Protein AF-A0AAR5P7S0-F1 (afdb_monomer_lite)

Structure (mmCIF, N/CA/C/O backbone):
data_AF-A0AAR5P7S0-F1
#
_entry.id   AF-A0AAR5P7S0-F1
#
loop_
_atom_site.group_PDB
_atom_site.id
_atom_site.type_symbol
_atom_site.label_atom_id
_atom_site.label_alt_id
_atom_site.label_comp_id
_atom_site.label_asym_id
_atom_site.label_entity_id
_atom_site.label_seq_id
_atom_site.pdbx_PDB_ins_code
_atom_site.Cartn_x
_atom_site.Cartn_y
_atom_site.Cartn_z
_atom_site.occupancy
_atom_site.B_iso_or_equiv
_atom_site.auth_seq_id
_atom_site.auth_comp_id
_atom_site.auth_asym_id
_atom_site.auth_atom_id
_atom_site.pdbx_PDB_model_num
ATOM 1 N N . MET A 1 1 ? -1.643 -23.259 -17.311 1.00 29.81 1 MET A N 1
ATOM 2 C CA . MET A 1 1 ? -1.640 -21.980 -18.055 1.00 29.81 1 MET A CA 1
ATOM 3 C C . MET A 1 1 ? -1.747 -20.853 -17.035 1.00 29.81 1 MET A C 1
ATOM 5 O O . MET A 1 1 ? -2.846 -20.412 -16.736 1.00 29.81 1 MET A O 1
ATOM 9 N N . ALA A 1 2 ? -0.632 -20.463 -16.411 1.00 35.69 2 ALA A N 1
ATOM 10 C CA . ALA A 1 2 ? -0.615 -19.350 -15.463 1.00 35.69 2 ALA A CA 1
ATOM 11 C C . ALA A 1 2 ? -0.466 -18.059 -16.273 1.00 35.69 2 ALA A C 1
ATOM 13 O O . ALA A 1 2 ? 0.634 -17.691 -16.684 1.00 35.69 2 ALA A O 1
ATOM 14 N N . GLY A 1 3 ? -1.601 -17.453 -16.616 1.00 33.66 3 GLY A N 1
ATOM 15 C CA . GLY A 1 3 ? -1.634 -16.190 -17.336 1.00 33.66 3 GLY A CA 1
ATOM 16 C C . GLY A 1 3 ? -1.044 -15.094 -16.461 1.00 33.66 3 GLY A C 1
ATOM 17 O O . GLY A 1 3 ? -1.684 -14.652 -15.512 1.00 33.66 3 GLY A O 1
ATOM 18 N N . GLY A 1 4 ? 0.170 -14.655 -16.790 1.00 41.88 4 GLY A N 1
ATOM 19 C CA . GLY A 1 4 ? 0.622 -13.323 -16.422 1.00 41.88 4 GLY A CA 1
ATOM 20 C C . GLY A 1 4 ? -0.326 -12.332 -17.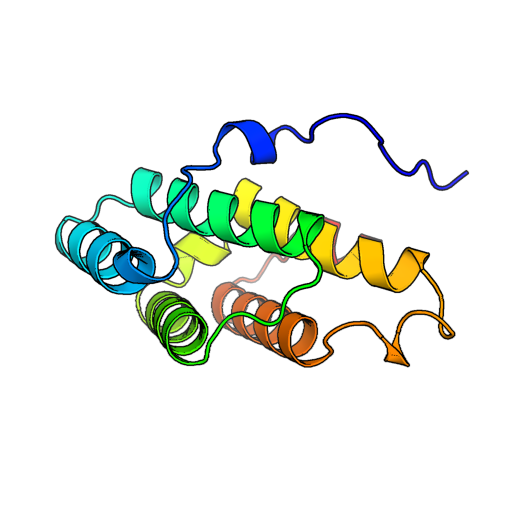079 1.00 41.88 4 GLY A C 1
ATOM 21 O O . GLY A 1 4 ? -0.245 -12.101 -18.283 1.00 41.88 4 GLY A O 1
ATOM 22 N N . SER A 1 5 ? -1.273 -11.808 -16.309 1.00 41.56 5 SER A N 1
ATOM 23 C CA . SER A 1 5 ? -2.161 -10.740 -16.741 1.00 41.56 5 SER A CA 1
ATOM 24 C C . SER A 1 5 ? -1.319 -9.486 -16.971 1.00 41.56 5 SER A C 1
ATOM 26 O O . SER A 1 5 ? -0.948 -8.764 -16.051 1.00 41.56 5 SER A O 1
ATOM 28 N N . SER A 1 6 ? -1.007 -9.244 -18.239 1.00 51.75 6 SER A N 1
ATOM 29 C CA . SER A 1 6 ? -0.452 -8.005 -18.788 1.00 51.75 6 SER A CA 1
ATOM 30 C C . SER A 1 6 ? -1.522 -6.914 -18.971 1.00 51.75 6 SER A C 1
ATOM 32 O O . SER A 1 6 ? -1.314 -5.960 -19.715 1.00 51.75 6 SER A O 1
ATOM 34 N N . GLY A 1 7 ? -2.666 -7.045 -18.291 1.00 61.44 7 GLY A N 1
ATOM 35 C CA . GLY A 1 7 ? -3.689 -6.010 -18.173 1.00 61.44 7 GLY A CA 1
ATOM 36 C C . GLY A 1 7 ? -3.525 -5.235 -16.868 1.00 61.44 7 GLY A C 1
ATOM 37 O O . GLY A 1 7 ? -3.160 -5.818 -15.848 1.00 61.44 7 GLY A O 1
ATOM 38 N N . THR A 1 8 ? -3.793 -3.930 -16.907 1.00 73.00 8 THR A N 1
ATOM 39 C CA . THR A 1 8 ? -3.900 -3.077 -15.716 1.00 73.00 8 THR A CA 1
ATOM 40 C C . THR A 1 8 ? -4.905 -3.697 -14.752 1.00 73.00 8 THR A C 1
ATOM 42 O O . THR A 1 8 ? -6.078 -3.857 -15.091 1.00 73.00 8 THR A O 1
ATOM 45 N N . GLU A 1 9 ? -4.441 -4.101 -13.571 1.00 84.44 9 GLU A N 1
ATOM 46 C CA . GLU A 1 9 ? -5.323 -4.686 -12.564 1.00 84.44 9 GLU A CA 1
ATOM 47 C C . GLU A 1 9 ? -6.234 -3.590 -11.970 1.00 84.44 9 GLU A C 1
ATOM 49 O O . GLU A 1 9 ? -5.786 -2.451 -11.831 1.00 84.44 9 GLU A O 1
ATOM 54 N N . PRO A 1 10 ? -7.490 -3.888 -11.583 1.00 89.75 10 PRO A N 1
ATOM 55 C CA . PRO A 1 10 ? -8.444 -2.868 -11.122 1.00 89.75 10 PRO A CA 1
ATOM 56 C C . PRO A 1 10 ? -7.953 -2.019 -9.943 1.00 89.75 10 PRO A C 1
ATOM 58 O O . PRO A 1 10 ? -8.305 -0.851 -9.821 1.00 89.75 10 PRO A O 1
ATOM 61 N N . TRP A 1 11 ? -7.102 -2.582 -9.084 1.00 93.38 11 TRP A N 1
ATOM 62 C CA . TRP A 1 11 ? -6.518 -1.850 -7.964 1.00 93.38 11 TRP A CA 1
ATOM 63 C C . TRP A 1 11 ? -5.552 -0.746 -8.426 1.00 93.38 11 TRP A C 1
ATOM 65 O O . TRP A 1 11 ? -5.396 0.252 -7.730 1.00 93.38 11 TRP A O 1
ATOM 75 N N . GLU A 1 12 ? -4.932 -0.861 -9.607 1.00 93.19 12 GLU A N 1
ATOM 76 C CA . GLU A 1 12 ? -3.943 0.109 -10.099 1.00 93.19 12 GLU A CA 1
ATOM 77 C C . GLU A 1 12 ? -4.547 1.473 -10.452 1.00 93.19 12 GLU A C 1
ATOM 79 O O . GLU A 1 12 ? -3.823 2.473 -10.432 1.00 93.19 12 GLU A O 1
ATOM 84 N N . SER A 1 13 ? -5.848 1.543 -10.764 1.00 93.19 13 SER A N 1
ATOM 85 C CA . SER A 1 13 ? -6.532 2.811 -11.060 1.00 93.19 13 SER A CA 1
ATOM 86 C C . SER A 1 13 ? -6.822 3.645 -9.813 1.00 93.19 13 SER A C 1
ATOM 88 O O . SER A 1 13 ? -7.125 4.827 -9.931 1.00 93.19 13 SER A O 1
ATOM 90 N N . LEU A 1 14 ? -6.721 3.047 -8.623 1.00 95.44 14 LEU A N 1
ATOM 91 C CA . LEU A 1 14 ? -6.900 3.735 -7.341 1.00 95.44 14 LEU A CA 1
ATOM 92 C C . LEU A 1 14 ? -5.592 4.350 -6.818 1.00 95.44 14 LEU A C 1
ATOM 94 O O . LEU A 1 14 ? -5.585 4.999 -5.775 1.00 95.44 14 LEU A O 1
ATOM 98 N N . ALA A 1 15 ? -4.480 4.131 -7.525 1.00 95.56 15 ALA A N 1
ATOM 99 C CA . ALA A 1 15 ? -3.173 4.645 -7.153 1.00 95.56 15 ALA A CA 1
ATOM 100 C C . ALA A 1 15 ? -3.160 6.177 -7.116 1.00 95.56 15 ALA A C 1
ATOM 102 O O . ALA A 1 15 ? -3.404 6.837 -8.125 1.00 95.56 15 ALA A O 1
ATOM 103 N N . ILE A 1 16 ? -2.770 6.732 -5.971 1.00 96.12 16 ILE A N 1
ATOM 104 C CA . ILE A 1 16 ? -2.373 8.132 -5.854 1.00 96.12 16 ILE A CA 1
ATOM 105 C C . ILE A 1 16 ? -0.848 8.170 -5.866 1.00 96.12 16 ILE A C 1
ATOM 107 O O . ILE A 1 16 ? -0.196 7.643 -4.962 1.00 96.12 16 ILE A O 1
ATOM 111 N N . GLU A 1 17 ? -0.274 8.777 -6.904 1.00 90.69 17 GLU A N 1
ATOM 112 C CA . GLU A 1 17 ? 1.173 8.961 -6.987 1.00 90.69 17 GLU A CA 1
ATOM 113 C C . GLU A 1 17 ? 1.650 9.979 -5.949 1.00 90.69 17 GLU A C 1
ATOM 115 O O . GLU A 1 17 ? 0.988 10.978 -5.656 1.00 90.69 17 GLU A O 1
ATOM 120 N N . CYS A 1 18 ? 2.804 9.690 -5.360 1.00 88.25 18 CYS A N 1
ATOM 121 C CA . CYS A 1 18 ? 3.409 10.494 -4.315 1.00 88.25 18 CYS A CA 1
ATOM 122 C C . CYS A 1 18 ? 4.923 10.424 -4.471 1.00 88.25 18 CYS A C 1
ATOM 124 O O . CYS A 1 18 ? 5.473 9.335 -4.664 1.00 88.25 18 CYS A O 1
ATOM 126 N N . ASP A 1 19 ? 5.589 11.572 -4.363 1.00 86.19 19 ASP A N 1
ATOM 127 C CA . ASP A 1 19 ? 7.040 11.598 -4.239 1.00 86.19 19 ASP A CA 1
ATOM 128 C C . ASP A 1 19 ? 7.443 10.924 -2.920 1.00 86.19 19 ASP A C 1
ATOM 130 O O . ASP A 1 19 ? 6.749 11.045 -1.907 1.00 86.19 19 ASP A O 1
ATOM 134 N N . VAL A 1 20 ? 8.575 10.222 -2.929 1.00 81.19 20 VAL A N 1
ATOM 135 C CA . VAL A 1 20 ? 9.190 9.606 -1.748 1.00 81.19 20 VAL A CA 1
ATOM 136 C C . VAL A 1 20 ? 9.381 10.628 -0.624 1.00 81.19 20 VAL A C 1
ATOM 138 O O . VAL A 1 20 ? 9.189 10.269 0.540 1.00 81.19 20 VAL A O 1
ATOM 141 N N . ALA A 1 21 ? 9.730 11.875 -0.961 1.00 85.88 21 ALA A N 1
ATOM 142 C CA . ALA A 1 21 ? 9.903 12.959 0.006 1.00 85.88 21 ALA A CA 1
ATOM 143 C C . ALA A 1 21 ? 8.602 13.306 0.748 1.00 85.88 21 ALA A C 1
ATOM 145 O O . ALA A 1 21 ? 8.641 13.622 1.934 1.00 85.88 21 ALA A O 1
ATOM 146 N N . ASP A 1 22 ? 7.457 13.162 0.080 1.00 90.25 22 ASP A N 1
ATOM 147 C CA . ASP A 1 22 ? 6.156 13.581 0.599 1.00 90.25 22 ASP A CA 1
ATOM 148 C C . ASP A 1 22 ? 5.401 12.454 1.318 1.00 90.25 22 ASP A C 1
ATOM 150 O O . ASP A 1 22 ? 4.420 12.722 2.015 1.00 90.25 22 ASP A O 1
ATOM 154 N N . VAL A 1 23 ? 5.821 11.186 1.173 1.00 89.50 23 VAL A N 1
ATOM 155 C CA . VAL A 1 23 ? 5.069 10.025 1.696 1.00 89.50 23 VAL A CA 1
ATOM 156 C C . VAL A 1 23 ? 4.786 10.155 3.191 1.00 89.50 23 VAL A C 1
ATOM 158 O O . VAL A 1 23 ? 3.662 9.892 3.624 1.00 89.50 23 VAL A O 1
ATOM 161 N N . PHE A 1 24 ? 5.790 10.555 3.974 1.00 92.44 24 PHE A N 1
ATOM 162 C CA . PHE A 1 24 ? 5.644 10.705 5.420 1.00 92.44 24 PHE A CA 1
ATOM 163 C C . PHE A 1 24 ? 4.564 11.732 5.762 1.00 92.44 24 PHE A C 1
ATOM 165 O O . PHE A 1 24 ? 3.621 11.412 6.490 1.00 92.44 24 PHE A O 1
ATOM 172 N N . ASP A 1 25 ? 4.653 12.926 5.179 1.00 93.56 25 ASP A N 1
ATOM 173 C CA . ASP A 1 25 ? 3.717 14.011 5.454 1.00 93.56 25 ASP A CA 1
ATOM 174 C C . ASP A 1 25 ? 2.309 13.666 4.969 1.00 93.56 25 ASP A C 1
ATOM 176 O O . ASP A 1 25 ? 1.343 13.836 5.713 1.00 93.56 25 ASP A O 1
ATOM 180 N N . LYS A 1 26 ? 2.167 13.115 3.757 1.00 94.75 26 LYS A N 1
ATOM 181 C CA . LYS A 1 26 ? 0.854 12.765 3.197 1.00 94.75 26 LYS A CA 1
ATOM 182 C C . LYS A 1 26 ? 0.168 11.666 3.994 1.00 94.75 26 LYS A C 1
ATOM 184 O O . LYS A 1 26 ? -1.012 11.819 4.311 1.00 94.75 26 LYS A O 1
ATOM 189 N N . LEU A 1 27 ? 0.862 10.581 4.333 1.00 94.88 27 LEU A N 1
ATOM 190 C CA . LEU A 1 27 ? 0.254 9.502 5.115 1.00 94.88 27 LEU A CA 1
ATOM 191 C C . LEU A 1 27 ? -0.098 9.976 6.525 1.00 94.88 27 LEU A C 1
ATOM 193 O O . LEU A 1 27 ? -1.208 9.720 6.982 1.00 94.88 27 LEU A O 1
ATOM 197 N N . THR A 1 28 ? 0.787 10.732 7.172 1.00 92.94 28 THR A N 1
ATOM 198 C CA . THR A 1 28 ? 0.561 11.248 8.528 1.00 92.94 28 THR A CA 1
ATOM 199 C C . THR A 1 28 ? -0.614 12.227 8.571 1.00 92.94 28 THR A C 1
ATOM 201 O O . THR A 1 28 ? -1.522 12.065 9.384 1.00 92.94 28 THR A O 1
ATOM 204 N N . GLN A 1 29 ? -0.664 13.198 7.652 1.00 95.06 29 GLN A N 1
ATOM 205 C CA . GLN A 1 29 ? -1.771 14.157 7.556 1.00 95.06 29 GLN A CA 1
ATOM 206 C C . GLN A 1 29 ? -3.116 13.457 7.333 1.00 95.06 29 GLN A C 1
ATOM 208 O O . GLN A 1 29 ? -4.097 13.782 7.999 1.00 95.06 29 GLN A O 1
ATOM 213 N N . ASN A 1 30 ? -3.170 12.478 6.424 1.00 95.88 30 ASN A N 1
ATOM 214 C CA . ASN A 1 30 ? -4.412 11.754 6.154 1.00 95.88 30 ASN A CA 1
ATOM 215 C C . ASN A 1 30 ? -4.785 10.788 7.286 1.00 95.88 30 ASN A C 1
ATOM 217 O O . ASN A 1 30 ? -5.972 10.592 7.521 1.00 95.88 30 ASN A O 1
ATOM 221 N N . ALA A 1 31 ? -3.812 10.237 8.019 1.00 93.38 31 ALA A N 1
ATOM 222 C CA . ALA A 1 31 ? -4.067 9.418 9.202 1.00 93.38 31 ALA A CA 1
ATOM 223 C C . ALA A 1 31 ? -4.709 10.225 10.338 1.00 93.38 31 ALA A C 1
ATOM 225 O O . ALA A 1 31 ? -5.642 9.718 10.963 1.00 93.38 31 ALA A O 1
ATOM 226 N N . TYR A 1 32 ? -4.258 11.467 10.564 1.00 92.62 32 TYR A N 1
ATOM 227 C CA . TYR A 1 32 ? -4.860 12.392 11.536 1.00 92.62 32 TYR A CA 1
ATOM 228 C C . TYR A 1 32 ? -6.230 12.912 11.102 1.00 92.62 32 TYR A C 1
ATOM 230 O O . TYR A 1 32 ? -7.103 13.100 11.943 1.00 92.62 32 TYR A O 1
ATOM 238 N N . ALA A 1 33 ? -6.422 13.135 9.802 1.00 94.81 33 ALA A N 1
ATOM 239 C CA . ALA A 1 33 ? -7.705 13.550 9.240 1.00 94.81 33 ALA A CA 1
ATOM 240 C C . ALA A 1 33 ? -8.703 12.390 9.061 1.00 94.81 33 ALA A C 1
ATOM 242 O O . ALA A 1 33 ? -9.798 12.616 8.561 1.00 94.81 33 ALA A O 1
ATOM 243 N N . ASP A 1 34 ? -8.313 11.162 9.417 1.00 93.19 34 ASP A N 1
ATOM 244 C CA . ASP A 1 34 ? -9.082 9.926 9.223 1.00 93.19 34 ASP A CA 1
ATOM 245 C C . ASP A 1 34 ? -9.556 9.688 7.773 1.00 93.19 34 ASP A C 1
ATOM 247 O O . ASP A 1 34 ? -10.566 9.043 7.499 1.00 93.19 34 ASP A O 1
ATOM 251 N N . ASN A 1 35 ? -8.780 10.186 6.806 1.00 95.62 35 ASN A N 1
ATOM 252 C CA . ASN A 1 35 ? -9.064 10.081 5.376 1.00 95.62 35 ASN A CA 1
ATOM 253 C C . ASN A 1 35 ? -8.606 8.726 4.819 1.00 95.62 35 ASN A C 1
ATOM 255 O O . ASN A 1 35 ? -7.698 8.653 3.982 1.00 95.62 35 ASN A O 1
ATOM 259 N N . THR A 1 36 ? -9.239 7.652 5.280 1.00 95.31 36 THR A N 1
ATOM 260 C CA . THR A 1 36 ? -8.903 6.263 4.936 1.00 95.31 36 THR A CA 1
ATOM 261 C C . THR A 1 36 ? -8.811 6.019 3.429 1.00 95.31 36 THR A C 1
ATOM 263 O O . THR A 1 36 ? -7.833 5.426 2.975 1.00 95.31 36 THR A O 1
ATOM 266 N N . ASP A 1 37 ? -9.729 6.560 2.626 1.00 95.62 37 ASP A N 1
ATOM 267 C CA . ASP A 1 37 ? -9.706 6.384 1.166 1.00 95.62 37 ASP A CA 1
ATOM 268 C C . ASP A 1 37 ? -8.445 6.971 0.516 1.00 95.62 37 ASP A C 1
ATOM 270 O O . ASP A 1 37 ? -7.850 6.372 -0.383 1.00 95.62 37 ASP A O 1
ATOM 274 N N . ARG A 1 38 ? -7.981 8.130 1.003 1.00 96.31 38 ARG A N 1
ATOM 275 C CA . ARG A 1 38 ? -6.739 8.7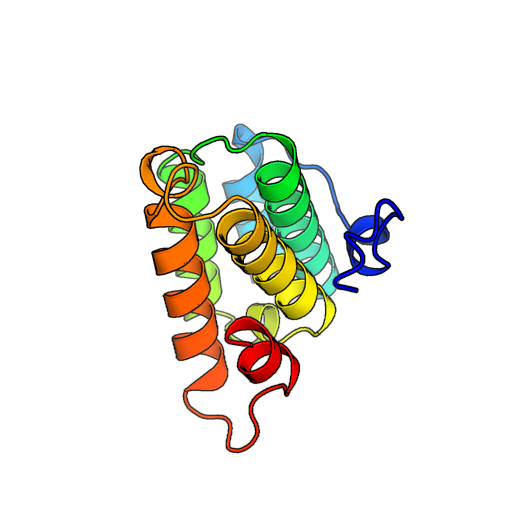41 0.507 1.00 96.31 38 ARG A CA 1
ATOM 276 C C . ARG A 1 38 ? -5.521 7.943 0.944 1.00 96.31 38 ARG A C 1
ATOM 278 O O . ARG A 1 38 ? -4.607 7.766 0.143 1.00 96.31 38 ARG A O 1
ATOM 285 N N . ILE A 1 39 ? -5.509 7.449 2.184 1.00 97.00 39 ILE A N 1
ATOM 286 C CA . ILE A 1 39 ? -4.442 6.572 2.688 1.00 97.00 39 ILE A CA 1
ATOM 287 C C . ILE A 1 39 ? -4.346 5.321 1.810 1.00 97.00 39 ILE A C 1
ATOM 289 O O . ILE A 1 39 ? -3.261 5.008 1.323 1.00 97.00 39 ILE A O 1
ATOM 293 N N . VAL A 1 40 ? -5.475 4.654 1.549 1.00 97.12 40 VAL A N 1
ATOM 294 C CA . VAL A 1 40 ? -5.555 3.493 0.652 1.00 97.12 40 VAL A CA 1
ATOM 295 C C . VAL A 1 40 ? -4.984 3.839 -0.721 1.00 97.12 40 VAL A C 1
ATOM 297 O O . VAL A 1 40 ? -4.115 3.119 -1.210 1.00 97.12 40 VAL A O 1
ATOM 300 N N . GLY A 1 41 ? -5.378 4.971 -1.309 1.00 97.19 41 GLY A N 1
ATOM 301 C CA . GLY A 1 41 ? -4.850 5.415 -2.600 1.00 97.19 41 GLY A CA 1
ATOM 302 C C . GLY A 1 41 ? -3.328 5.613 -2.613 1.00 97.19 41 GLY A C 1
ATOM 303 O O . GLY A 1 41 ? -2.655 5.158 -3.541 1.00 97.19 41 GLY A O 1
ATOM 304 N N . TYR A 1 42 ? -2.755 6.222 -1.570 1.00 96.62 42 TYR A N 1
ATOM 305 C CA . TYR A 1 42 ? -1.299 6.384 -1.441 1.00 96.62 42 TYR A CA 1
ATOM 306 C C . TYR A 1 42 ? -0.569 5.045 -1.267 1.00 96.62 42 TYR A C 1
ATOM 308 O O . TYR A 1 42 ? 0.467 4.820 -1.897 1.00 96.62 42 TYR A O 1
ATOM 316 N N . ILE A 1 43 ? -1.111 4.130 -0.457 1.00 96.00 43 ILE A N 1
ATOM 317 C CA . ILE A 1 43 ? -0.539 2.788 -0.270 1.00 96.00 43 ILE A CA 1
ATOM 318 C C . ILE A 1 43 ? -0.587 1.985 -1.574 1.00 96.00 43 ILE A C 1
ATOM 320 O O . ILE A 1 43 ? 0.398 1.348 -1.945 1.00 96.00 43 ILE A O 1
ATOM 324 N N . ILE A 1 44 ? -1.686 2.070 -2.321 1.00 96.12 44 ILE A N 1
ATOM 325 C CA . ILE A 1 44 ? -1.813 1.461 -3.647 1.00 96.12 44 ILE A CA 1
ATOM 326 C C . ILE A 1 44 ? -0.784 2.049 -4.623 1.00 96.12 44 ILE A C 1
ATOM 328 O O . ILE A 1 44 ? -0.117 1.294 -5.333 1.00 96.12 44 ILE A O 1
ATOM 332 N N . GLY A 1 45 ? -0.606 3.374 -4.644 1.00 94.06 45 GLY A N 1
ATOM 333 C CA . GLY A 1 45 ? 0.401 4.033 -5.483 1.00 94.06 45 GLY A CA 1
ATOM 334 C C . GLY A 1 45 ? 1.823 3.574 -5.161 1.00 94.06 45 GLY A C 1
ATOM 335 O O . GLY A 1 45 ? 2.613 3.273 -6.060 1.00 94.06 45 GLY A O 1
ATOM 336 N N . PHE A 1 46 ? 2.123 3.411 -3.876 1.00 92.44 46 PHE A N 1
ATOM 337 C CA . PHE A 1 46 ? 3.383 2.847 -3.414 1.00 92.44 46 PHE A CA 1
ATOM 338 C C . PHE A 1 46 ? 3.592 1.394 -3.880 1.00 92.44 46 PHE A C 1
ATOM 340 O O . PHE A 1 46 ? 4.647 1.060 -4.428 1.00 92.44 46 PHE A O 1
ATOM 347 N N . ILE A 1 47 ? 2.581 0.535 -3.725 1.00 92.44 47 ILE A N 1
ATOM 348 C CA . ILE A 1 47 ? 2.617 -0.862 -4.183 1.00 92.44 47 ILE A CA 1
ATOM 349 C C . ILE A 1 47 ? 2.800 -0.937 -5.706 1.00 92.44 47 ILE A C 1
ATOM 351 O O . ILE A 1 47 ? 3.611 -1.728 -6.195 1.00 92.44 47 ILE A O 1
ATOM 355 N N . LYS A 1 48 ? 2.104 -0.084 -6.465 1.00 91.62 48 LYS A N 1
ATOM 356 C CA . LYS A 1 48 ? 2.241 0.022 -7.924 1.00 91.62 48 LYS A CA 1
ATOM 357 C C . LYS A 1 48 ? 3.675 0.376 -8.323 1.00 91.62 48 LYS A C 1
ATOM 359 O O . LYS A 1 48 ? 4.242 -0.267 -9.208 1.00 91.62 48 LYS A O 1
ATOM 364 N N . ASN A 1 49 ? 4.298 1.335 -7.635 1.00 88.25 49 ASN A N 1
ATOM 365 C CA . ASN A 1 49 ? 5.694 1.699 -7.880 1.00 88.25 49 ASN A CA 1
ATOM 366 C C . ASN A 1 49 ? 6.644 0.524 -7.582 1.00 88.25 49 ASN A C 1
ATOM 368 O O . ASN A 1 49 ? 7.468 0.170 -8.426 1.00 88.25 49 ASN A O 1
ATOM 372 N N . LEU A 1 50 ? 6.470 -0.158 -6.444 1.00 87.00 50 LEU A N 1
ATOM 373 C CA . LEU A 1 50 ? 7.226 -1.372 -6.102 1.00 87.00 50 LEU A CA 1
ATOM 374 C C . LEU A 1 50 ? 7.092 -2.475 -7.164 1.00 87.00 50 LEU A C 1
ATOM 376 O O . LEU A 1 50 ? 8.065 -3.174 -7.495 1.00 87.00 50 LEU A O 1
ATOM 380 N N . ARG A 1 51 ? 5.886 -2.632 -7.719 1.00 84.12 51 ARG A N 1
ATOM 381 C CA . ARG A 1 51 ? 5.599 -3.576 -8.802 1.00 84.12 51 ARG A CA 1
ATOM 382 C C . ARG A 1 51 ? 6.325 -3.200 -10.103 1.00 84.12 51 ARG A C 1
ATOM 384 O O . ARG A 1 51 ? 6.763 -4.100 -10.820 1.00 84.12 51 ARG A O 1
ATOM 391 N N . ALA A 1 52 ? 6.514 -1.914 -10.383 1.00 83.75 52 ALA A N 1
ATOM 392 C CA . ALA A 1 52 ? 7.174 -1.437 -11.598 1.00 83.75 52 ALA A CA 1
ATOM 393 C C . ALA A 1 52 ? 8.712 -1.415 -11.500 1.00 83.75 52 ALA A C 1
ATOM 395 O O . ALA A 1 52 ? 9.400 -1.913 -12.390 1.00 83.75 52 ALA A O 1
ATOM 396 N N . THR A 1 53 ? 9.273 -0.856 -10.424 1.00 77.62 53 THR A N 1
ATOM 397 C CA . THR A 1 53 ? 10.691 -0.449 -10.386 1.00 77.62 53 THR A CA 1
ATOM 398 C C . THR A 1 53 ? 11.633 -1.490 -9.782 1.00 77.62 53 THR A C 1
ATOM 400 O O . THR A 1 53 ? 12.846 -1.380 -9.947 1.00 77.62 53 THR A O 1
ATOM 403 N N . LYS A 1 54 ? 11.107 -2.495 -9.059 1.00 71.19 54 LYS A N 1
ATOM 404 C CA . LYS A 1 54 ? 11.887 -3.416 -8.194 1.00 71.19 54 LYS A CA 1
ATOM 405 C C . LYS A 1 54 ? 12.800 -2.689 -7.189 1.00 71.19 54 LYS A C 1
ATOM 407 O O . LYS A 1 54 ? 13.675 -3.316 -6.589 1.00 71.19 54 LYS A O 1
ATOM 412 N N . ALA A 1 55 ? 12.622 -1.380 -7.010 1.00 72.12 55 ALA A N 1
ATOM 413 C CA . ALA A 1 55 ? 13.487 -0.570 -6.175 1.00 72.12 55 ALA A CA 1
ATOM 414 C C . ALA A 1 55 ? 13.289 -0.936 -4.705 1.00 72.12 55 ALA A C 1
ATOM 416 O O . ALA A 1 55 ? 12.207 -1.344 -4.285 1.00 72.12 55 ALA A O 1
ATOM 417 N N . LYS A 1 56 ? 14.347 -0.774 -3.909 1.00 76.31 56 LYS A N 1
ATOM 418 C CA . LYS A 1 56 ? 14.246 -0.811 -2.453 1.00 76.31 56 LYS A CA 1
ATOM 419 C C . LYS A 1 56 ? 13.735 0.548 -1.978 1.00 76.31 56 LYS A C 1
ATOM 421 O O . LYS A 1 56 ? 14.468 1.523 -2.137 1.00 76.31 56 LYS A O 1
ATOM 426 N N . PRO A 1 57 ? 12.544 0.631 -1.367 1.00 82.12 57 PRO A N 1
ATOM 427 C CA . PRO A 1 57 ? 12.110 1.852 -0.711 1.00 82.12 57 PRO A CA 1
ATOM 428 C C . PRO A 1 57 ? 13.117 2.271 0.351 1.00 82.12 57 PRO A C 1
ATOM 430 O O . PRO A 1 57 ? 13.789 1.435 0.974 1.00 82.12 57 PRO A O 1
ATOM 433 N N . CYS A 1 58 ? 13.251 3.579 0.531 1.00 84.88 58 CYS A N 1
ATOM 434 C CA . CYS A 1 58 ? 14.136 4.118 1.545 1.00 84.88 58 CYS A CA 1
ATOM 435 C C . CYS A 1 58 ? 13.596 3.789 2.948 1.00 84.88 58 CYS A C 1
ATOM 437 O O . CYS A 1 58 ? 12.419 3.476 3.136 1.00 84.88 58 CYS A O 1
ATOM 439 N N . LYS A 1 59 ? 14.473 3.862 3.956 1.00 87.31 59 LYS A N 1
ATOM 440 C CA . LYS A 1 59 ? 14.114 3.524 5.343 1.00 87.31 59 LYS A CA 1
ATOM 441 C C . LYS A 1 59 ? 12.952 4.372 5.872 1.00 87.31 59 LYS A C 1
ATOM 443 O O . LYS A 1 59 ? 12.124 3.843 6.596 1.00 87.31 59 LYS A O 1
ATOM 448 N N . LEU A 1 60 ? 12.873 5.649 5.486 1.00 88.88 60 LEU A N 1
ATOM 449 C CA . LEU A 1 60 ? 11.802 6.552 5.914 1.00 88.88 60 LEU A CA 1
ATOM 450 C C . LEU A 1 60 ? 10.429 6.076 5.421 1.00 88.88 60 LEU A C 1
ATOM 452 O O . LEU A 1 60 ? 9.517 5.896 6.226 1.00 88.88 60 LEU A O 1
ATOM 456 N N . THR A 1 61 ? 10.297 5.821 4.115 1.00 88.25 61 THR A N 1
ATOM 457 C CA . THR A 1 61 ? 9.058 5.300 3.517 1.00 88.25 61 THR A CA 1
ATOM 458 C C . THR A 1 61 ? 8.638 3.998 4.185 1.00 88.25 61 THR A C 1
ATOM 460 O O . THR A 1 61 ? 7.471 3.826 4.525 1.00 88.25 61 THR A O 1
ATOM 463 N N . TRP A 1 62 ? 9.596 3.107 4.445 1.00 88.44 62 TRP A N 1
ATOM 464 C CA . TRP A 1 62 ? 9.313 1.850 5.126 1.00 88.44 62 TRP A CA 1
ATOM 465 C C . TRP A 1 62 ? 8.811 2.017 6.551 1.00 88.44 62 TRP A C 1
ATOM 467 O O . TRP A 1 62 ? 7.762 1.469 6.881 1.00 88.44 62 TRP A O 1
ATOM 477 N N . SER A 1 63 ? 9.518 2.784 7.381 1.00 91.31 63 SER A N 1
ATOM 478 C CA . SER A 1 63 ? 9.093 3.020 8.761 1.00 91.31 63 SER A CA 1
ATOM 479 C C . SER A 1 63 ? 7.710 3.663 8.813 1.00 91.31 63 SER A C 1
ATOM 481 O O . SER A 1 63 ? 6.890 3.262 9.628 1.00 91.31 63 SER A O 1
ATOM 483 N N . THR A 1 64 ? 7.418 4.590 7.897 1.00 93.31 64 THR A N 1
ATOM 484 C CA . THR A 1 64 ? 6.106 5.250 7.807 1.00 93.31 64 THR A CA 1
ATOM 485 C C . THR A 1 64 ? 4.984 4.242 7.552 1.00 93.31 64 THR A C 1
ATOM 487 O O . THR A 1 64 ? 3.984 4.234 8.264 1.00 93.31 64 THR A O 1
ATOM 490 N N . ILE A 1 65 ? 5.152 3.369 6.554 1.00 93.44 65 ILE A N 1
ATOM 491 C CA . ILE A 1 65 ? 4.139 2.368 6.185 1.00 93.44 65 ILE A CA 1
ATOM 492 C C . ILE A 1 65 ? 3.972 1.328 7.295 1.00 93.44 65 ILE A C 1
ATOM 494 O O . ILE A 1 65 ? 2.850 0.933 7.599 1.00 93.44 65 ILE A O 1
ATOM 498 N N . PHE A 1 66 ? 5.070 0.906 7.925 1.00 93.12 66 PHE A N 1
ATOM 499 C CA . PHE A 1 66 ? 5.014 -0.025 9.046 1.00 93.12 66 PHE A CA 1
ATOM 500 C C . PHE A 1 66 ? 4.266 0.575 10.242 1.00 93.12 66 PHE A C 1
ATOM 502 O O . PHE A 1 66 ? 3.347 -0.049 10.764 1.00 93.12 66 PHE A O 1
ATOM 509 N N . SER A 1 67 ? 4.599 1.810 10.631 1.00 93.69 67 SER A N 1
ATOM 510 C CA . SER A 1 67 ? 3.895 2.523 11.699 1.00 93.69 67 SER A CA 1
ATOM 511 C C . SER A 1 67 ? 2.412 2.707 11.382 1.00 93.69 67 SER A C 1
ATOM 513 O O . SER A 1 67 ? 1.581 2.518 12.265 1.00 93.69 67 SER A O 1
ATOM 515 N N . LEU A 1 68 ? 2.065 3.004 10.125 1.00 95.25 68 LEU A N 1
ATOM 516 C CA . LEU A 1 68 ? 0.671 3.047 9.689 1.00 95.25 68 LEU A CA 1
ATOM 517 C C . LEU A 1 68 ? -0.018 1.688 9.866 1.00 95.25 68 LEU A C 1
ATOM 519 O O . LEU A 1 68 ? -1.145 1.655 10.342 1.00 95.25 68 LEU A O 1
ATOM 523 N N . GLY A 1 69 ? 0.649 0.579 9.537 1.00 94.44 69 GLY A N 1
ATOM 524 C CA . GLY A 1 69 ? 0.110 -0.771 9.732 1.00 94.44 69 GLY A CA 1
ATOM 525 C C . GLY A 1 69 ? -0.169 -1.117 11.188 1.00 94.44 69 GLY A C 1
ATOM 526 O O . GLY A 1 69 ? -1.162 -1.780 11.460 1.00 94.44 69 GLY A O 1
ATOM 527 N N . CYS A 1 70 ? 0.654 -0.623 12.114 1.00 92.88 70 CYS A N 1
ATOM 528 C CA . CYS A 1 70 ? 0.414 -0.790 13.547 1.00 92.88 70 CYS A CA 1
ATOM 529 C C . CYS A 1 70 ? -0.734 0.079 14.077 1.00 92.88 70 CYS A C 1
ATOM 531 O O . CYS A 1 70 ? -1.401 -0.310 15.029 1.00 92.88 70 CYS A O 1
ATOM 533 N N . LEU A 1 71 ? -0.938 1.271 13.510 1.00 93.25 71 LEU A N 1
ATOM 534 C CA . LEU A 1 71 ? -1.944 2.227 13.988 1.00 93.25 71 LEU A CA 1
ATOM 535 C C . LEU A 1 71 ? -3.318 2.034 13.339 1.00 93.25 71 LEU A C 1
ATOM 537 O O . LEU A 1 71 ? -4.333 2.301 13.976 1.00 93.25 71 LEU A O 1
ATOM 541 N N . LYS A 1 72 ? -3.333 1.632 12.067 1.00 94.94 72 LYS A N 1
ATOM 542 C CA . LYS A 1 72 ? -4.518 1.502 11.214 1.00 94.94 72 LYS A CA 1
ATOM 543 C C . LYS A 1 72 ? -4.454 0.190 10.411 1.00 94.94 72 LYS A C 1
ATOM 545 O O . LYS A 1 72 ? -4.319 0.221 9.179 1.00 94.94 72 LYS A O 1
ATOM 550 N N . PRO A 1 73 ? -4.479 -0.981 11.078 1.00 95.00 73 PRO A N 1
ATOM 551 C CA . PRO A 1 73 ? -4.387 -2.283 10.412 1.00 95.00 73 PRO A CA 1
ATOM 552 C C . PRO A 1 73 ? -5.485 -2.496 9.359 1.00 95.00 73 PRO A C 1
ATOM 554 O O . PRO A 1 73 ? -5.255 -3.172 8.355 1.00 95.00 73 PRO A O 1
ATOM 557 N N . GLU A 1 74 ? -6.653 -1.872 9.522 1.00 95.00 74 GLU A N 1
ATOM 558 C CA . GLU A 1 74 ? -7.784 -1.944 8.599 1.00 95.00 74 GLU A CA 1
ATOM 559 C C . GLU A 1 74 ? -7.421 -1.537 7.163 1.00 95.00 74 GLU A C 1
ATOM 561 O O . GLU A 1 74 ? -7.924 -2.156 6.218 1.00 95.00 74 GLU A O 1
ATOM 566 N N . ILE A 1 75 ? -6.474 -0.604 6.987 1.00 96.75 75 ILE A N 1
ATOM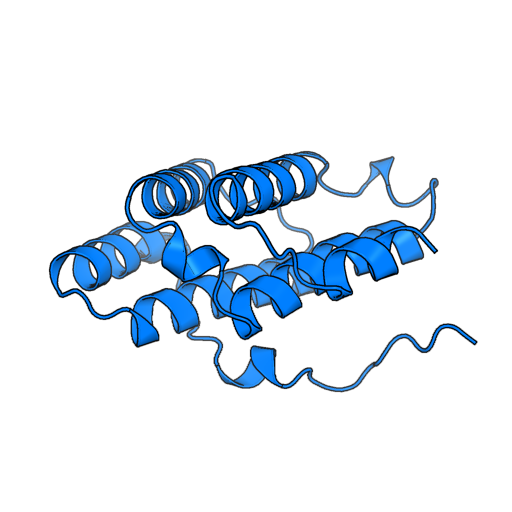 567 C CA . ILE A 1 75 ? -5.944 -0.182 5.679 1.00 96.75 75 ILE A CA 1
ATOM 568 C C . ILE A 1 75 ? -5.359 -1.373 4.917 1.00 96.75 75 ILE A C 1
ATOM 570 O O . ILE A 1 75 ? -5.576 -1.517 3.714 1.00 96.75 75 ILE A O 1
ATOM 574 N N . PHE A 1 76 ? -4.653 -2.259 5.617 1.00 96.44 76 PHE A N 1
ATOM 575 C CA . PHE A 1 76 ? -3.989 -3.429 5.038 1.00 96.44 76 PHE A CA 1
ATOM 576 C C . PHE A 1 76 ? -4.920 -4.633 4.893 1.00 96.44 76 PHE A C 1
ATOM 578 O O . PHE A 1 76 ? -4.530 -5.648 4.317 1.00 96.44 76 PHE A O 1
ATOM 585 N N . THR A 1 77 ? -6.166 -4.504 5.354 1.00 95.88 77 THR A N 1
ATOM 586 C CA . THR A 1 77 ? -7.239 -5.468 5.083 1.00 95.88 77 THR A CA 1
ATOM 587 C C . THR A 1 77 ? -8.158 -5.042 3.942 1.00 95.88 77 THR A C 1
ATOM 589 O O . THR A 1 77 ? -9.027 -5.816 3.545 1.00 95.88 77 THR A O 1
ATOM 592 N N . ASN A 1 78 ? -7.958 -3.838 3.392 1.00 96.38 78 ASN A N 1
ATOM 593 C CA . ASN A 1 78 ? -8.656 -3.378 2.200 1.00 96.38 78 ASN A CA 1
ATOM 594 C C . ASN A 1 78 ? -8.346 -4.305 1.015 1.00 96.38 78 ASN A C 1
ATOM 596 O O . ASN A 1 78 ? -7.183 -4.584 0.722 1.00 96.38 78 ASN A O 1
ATOM 600 N N . GLU A 1 79 ? -9.385 -4.745 0.306 1.00 94.88 79 GLU A N 1
ATOM 601 C CA . GLU A 1 79 ? -9.271 -5.712 -0.790 1.00 94.88 79 GLU A CA 1
ATOM 602 C C . GLU A 1 79 ? -8.279 -5.269 -1.877 1.00 94.88 79 GLU A C 1
ATOM 604 O O . GLU A 1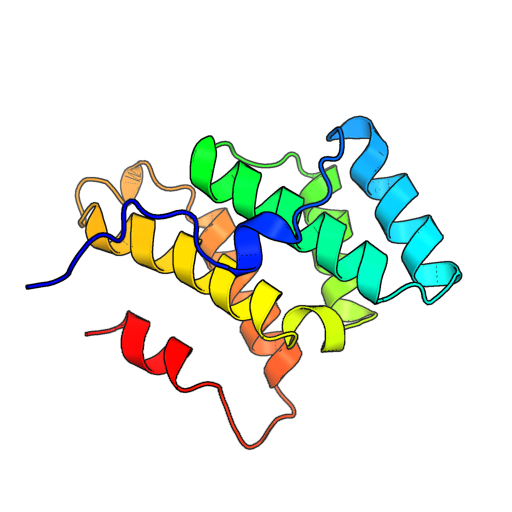 79 ? -7.464 -6.066 -2.340 1.00 94.88 79 GLU A O 1
ATOM 609 N N . ASN A 1 80 ? -8.275 -3.985 -2.243 1.00 95.81 80 ASN A N 1
ATOM 610 C CA . ASN A 1 80 ? -7.378 -3.464 -3.276 1.00 95.81 80 ASN A CA 1
ATOM 611 C C . ASN A 1 80 ? -5.918 -3.436 -2.809 1.00 95.81 80 ASN A C 1
ATOM 613 O O . ASN A 1 80 ? -5.013 -3.745 -3.585 1.00 95.81 80 ASN A O 1
ATOM 617 N N . VAL A 1 81 ? -5.689 -3.119 -1.532 1.00 96.81 81 VAL A N 1
ATOM 618 C CA . VAL A 1 81 ? -4.352 -3.152 -0.920 1.00 96.81 81 VAL A CA 1
ATOM 619 C C . VAL A 1 81 ? -3.846 -4.592 -0.844 1.00 96.81 81 VAL A C 1
ATOM 621 O O . VAL A 1 81 ? -2.712 -4.863 -1.239 1.00 96.81 81 VAL A O 1
ATOM 624 N N . VAL A 1 82 ? -4.697 -5.531 -0.422 1.00 95.50 82 VAL A N 1
ATOM 625 C CA . VAL A 1 82 ? -4.395 -6.970 -0.397 1.00 95.50 82 VAL A CA 1
ATOM 626 C C . VAL A 1 82 ? -4.043 -7.481 -1.796 1.00 95.50 82 VAL A C 1
ATOM 628 O O . VAL A 1 82 ? -2.992 -8.101 -1.971 1.00 95.50 82 VAL A O 1
ATOM 631 N N . ASN A 1 83 ? -4.867 -7.177 -2.802 1.00 93.81 83 ASN A N 1
ATOM 632 C CA . ASN A 1 83 ? -4.629 -7.572 -4.191 1.00 93.81 83 ASN A CA 1
ATOM 633 C C . ASN A 1 83 ? -3.296 -7.024 -4.717 1.00 93.81 83 ASN A C 1
ATOM 635 O O . ASN A 1 83 ? -2.510 -7.771 -5.305 1.00 93.81 83 ASN A O 1
ATOM 639 N N . GLY A 1 84 ? -2.993 -5.755 -4.435 1.00 93.50 84 GLY A N 1
ATOM 640 C CA . GLY A 1 84 ? -1.717 -5.147 -4.795 1.00 93.50 84 GLY A CA 1
ATOM 641 C C . GLY A 1 84 ? -0.520 -5.827 -4.118 1.00 93.50 84 GLY A C 1
ATOM 642 O O . GLY A 1 84 ? 0.453 -6.179 -4.792 1.00 93.50 84 GLY A O 1
ATOM 643 N N . MET A 1 85 ? -0.580 -6.053 -2.799 1.00 93.56 85 MET A N 1
ATOM 644 C CA . MET A 1 85 ? 0.500 -6.726 -2.062 1.00 93.56 85 MET A CA 1
ATOM 645 C C . MET A 1 85 ? 0.746 -8.137 -2.604 1.00 93.56 85 MET A C 1
ATOM 647 O O . MET A 1 85 ? 1.891 -8.510 -2.873 1.00 93.56 85 MET A O 1
ATOM 651 N N . VAL A 1 86 ? -0.321 -8.906 -2.837 1.00 91.88 86 VAL A N 1
ATOM 652 C CA . VAL A 1 86 ? -0.225 -10.257 -3.403 1.00 91.88 86 VAL A CA 1
ATOM 653 C C . VAL A 1 86 ? 0.319 -10.240 -4.834 1.00 91.88 86 VAL A C 1
ATOM 655 O O . VAL A 1 86 ? 1.114 -11.114 -5.183 1.00 91.88 86 VAL A O 1
ATOM 658 N N . SER A 1 87 ? -0.032 -9.244 -5.652 1.00 89.19 87 SER A N 1
ATOM 659 C CA . SER A 1 87 ? 0.514 -9.085 -7.008 1.00 89.19 87 SER A CA 1
ATOM 660 C C . SER A 1 87 ? 2.043 -8.936 -6.994 1.00 89.19 87 SER A C 1
ATOM 662 O O . SER A 1 87 ? 2.739 -9.583 -7.782 1.00 89.19 87 SER A O 1
ATOM 664 N N . VAL A 1 88 ? 2.595 -8.171 -6.042 1.00 87.56 88 VAL A N 1
ATOM 665 C CA . VAL A 1 88 ? 4.054 -8.047 -5.853 1.00 87.56 88 VAL A CA 1
ATOM 666 C C . VAL A 1 88 ? 4.681 -9.373 -5.413 1.00 87.56 88 VAL A C 1
ATOM 668 O O . VAL A 1 88 ? 5.701 -9.773 -5.978 1.00 87.56 88 VAL A O 1
ATOM 671 N N . LEU A 1 89 ? 4.065 -10.078 -4.456 1.00 86.44 89 LEU A N 1
ATOM 672 C CA . LEU A 1 89 ? 4.558 -11.374 -3.968 1.00 86.44 89 LEU A CA 1
ATOM 673 C C . LEU A 1 89 ? 4.581 -12.433 -5.088 1.00 86.44 89 LEU A C 1
ATOM 675 O O . LEU A 1 89 ? 5.599 -13.093 -5.302 1.00 86.44 89 LEU A O 1
ATOM 679 N N . ARG A 1 90 ? 3.493 -12.556 -5.861 1.00 83.38 90 ARG A N 1
ATOM 680 C CA . ARG A 1 90 ? 3.372 -13.529 -6.963 1.00 83.38 90 ARG A CA 1
ATOM 681 C C . ARG A 1 90 ? 4.333 -13.252 -8.111 1.00 83.38 90 ARG A C 1
ATOM 683 O O . ARG A 1 90 ? 4.886 -14.194 -8.677 1.00 83.38 90 ARG A O 1
ATOM 690 N N . ARG A 1 91 ? 4.549 -11.978 -8.457 1.00 77.38 91 ARG A N 1
ATOM 691 C CA . ARG A 1 91 ? 5.474 -11.578 -9.531 1.00 77.38 9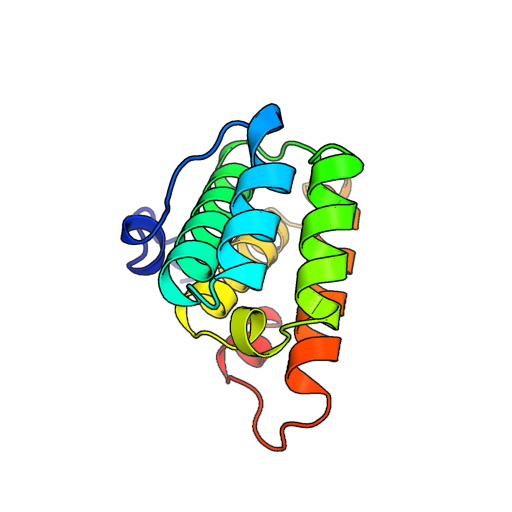1 ARG A CA 1
ATOM 692 C C . ARG A 1 91 ? 6.872 -12.156 -9.308 1.00 77.38 91 ARG A C 1
ATOM 694 O O . ARG A 1 91 ? 7.507 -12.618 -10.254 1.00 77.38 91 ARG A O 1
ATOM 701 N N . ASP A 1 92 ? 7.345 -12.135 -8.068 1.00 67.38 92 ASP A N 1
ATOM 702 C CA . ASP A 1 92 ? 8.692 -12.596 -7.739 1.00 67.38 92 ASP A CA 1
ATOM 703 C C . ASP A 1 92 ? 8.779 -14.132 -7.667 1.00 67.38 92 ASP A C 1
ATOM 705 O O . ASP A 1 92 ? 9.806 -14.689 -8.052 1.00 67.38 92 ASP A O 1
ATOM 709 N N . ILE A 1 93 ? 7.691 -14.823 -7.295 1.00 68.31 93 ILE A N 1
ATOM 710 C CA . ILE A 1 93 ? 7.579 -16.292 -7.398 1.00 68.31 93 ILE A CA 1
ATOM 711 C C . ILE A 1 93 ? 7.628 -16.734 -8.868 1.00 68.31 93 ILE A C 1
ATOM 713 O O . ILE A 1 93 ? 8.393 -17.632 -9.222 1.00 68.31 93 ILE A O 1
ATOM 717 N N . ALA A 1 94 ? 6.879 -16.060 -9.748 1.00 63.72 94 ALA A N 1
ATOM 718 C CA . ALA A 1 94 ? 6.851 -16.353 -11.183 1.00 63.72 94 ALA A CA 1
ATOM 719 C C . ALA A 1 94 ? 8.218 -16.157 -11.871 1.00 63.72 94 ALA A C 1
ATOM 721 O O . ALA A 1 94 ? 8.504 -16.804 -12.877 1.00 63.72 94 ALA A O 1
ATOM 722 N N . ALA A 1 95 ? 9.093 -15.307 -11.320 1.00 65.19 95 ALA A N 1
ATOM 723 C CA . ALA A 1 95 ? 10.466 -15.134 -11.801 1.00 65.19 95 ALA A CA 1
ATOM 724 C C . ALA A 1 95 ? 11.401 -16.323 -11.463 1.00 65.19 95 ALA A C 1
ATOM 726 O O . ALA A 1 95 ? 12.535 -16.372 -11.954 1.00 65.19 95 ALA A O 1
ATOM 727 N N . GLY A 1 96 ? 10.942 -17.282 -10.648 1.00 60.56 96 GLY A N 1
ATOM 728 C CA . GLY A 1 96 ? 11.663 -18.491 -10.250 1.00 60.56 96 GLY A CA 1
ATOM 729 C C . GLY A 1 96 ? 12.829 -18.253 -9.277 1.00 60.56 96 GLY A C 1
ATOM 730 O O . GLY A 1 96 ? 13.243 -17.126 -8.999 1.00 60.56 96 GLY A O 1
ATOM 731 N N . LEU A 1 97 ? 13.431 -19.346 -8.790 1.00 56.94 97 LEU A N 1
ATOM 732 C CA . LEU A 1 97 ? 14.524 -19.320 -7.797 1.00 56.94 97 LEU A CA 1
ATOM 733 C C . LEU A 1 97 ? 15.757 -18.509 -8.249 1.00 56.94 97 LEU A C 1
ATOM 735 O O . LEU A 1 97 ? 16.439 -17.905 -7.423 1.00 56.94 97 LEU A O 1
ATOM 739 N N . LYS A 1 98 ? 16.023 -18.429 -9.562 1.00 54.00 98 LYS A N 1
ATOM 740 C CA . LYS A 1 98 ? 17.131 -17.629 -10.127 1.00 54.00 98 LYS A CA 1
ATOM 741 C C . LYS A 1 98 ? 16.873 -16.114 -10.075 1.00 54.00 98 LYS A C 1
ATOM 743 O O . LYS A 1 98 ? 17.828 -15.339 -10.055 1.00 54.00 98 LYS A O 1
ATOM 748 N N . GLY A 1 99 ? 15.607 -15.688 -10.052 1.00 53.56 99 GLY A N 1
ATOM 749 C CA . GLY A 1 99 ? 15.198 -14.289 -9.895 1.00 53.56 99 GLY A CA 1
ATOM 750 C C . GLY A 1 99 ? 15.062 -13.860 -8.433 1.00 53.56 99 GLY A C 1
ATOM 751 O O . GLY A 1 99 ? 15.264 -12.687 -8.125 1.00 53.56 99 GLY A O 1
ATOM 752 N N . MET A 1 100 ? 14.805 -14.808 -7.527 1.00 50.97 100 MET A N 1
ATOM 753 C CA . MET A 1 100 ? 14.564 -14.537 -6.106 1.00 50.97 100 MET A CA 1
ATOM 754 C C . MET A 1 100 ? 15.774 -13.904 -5.400 1.00 50.97 100 MET A C 1
ATOM 756 O O . MET A 1 100 ? 15.602 -12.983 -4.609 1.00 50.97 100 MET A O 1
ATOM 760 N N . HIS A 1 101 ? 17.005 -14.280 -5.766 1.00 49.91 101 HIS A N 1
ATOM 761 C CA . HIS A 1 101 ? 18.228 -13.634 -5.258 1.00 49.91 101 HIS A CA 1
ATOM 762 C C . HIS A 1 101 ? 18.393 -12.162 -5.690 1.00 49.91 101 HIS A C 1
ATOM 764 O O . HIS A 1 101 ? 19.179 -11.434 -5.089 1.00 49.91 101 HIS A O 1
ATOM 770 N N . LYS A 1 102 ? 17.668 -11.723 -6.730 1.00 53.22 102 LYS A N 1
ATOM 771 C CA . LYS A 1 102 ? 17.585 -10.319 -7.175 1.00 53.22 102 LYS A CA 1
ATOM 772 C C . LYS A 1 102 ? 16.305 -9.629 -6.698 1.00 53.22 102 LYS A C 1
ATOM 774 O O . LYS A 1 102 ? 16.175 -8.418 -6.865 1.00 53.22 102 LYS A O 1
ATOM 779 N N . SER A 1 103 ? 15.357 -10.388 -6.149 1.00 58.19 103 SER A N 1
ATOM 780 C CA . SER A 1 103 ? 14.176 -9.842 -5.494 1.00 58.19 103 SER A CA 1
ATOM 781 C C . SER A 1 103 ? 14.574 -9.314 -4.123 1.00 58.19 103 SER A C 1
ATOM 783 O O . SER A 1 103 ? 15.418 -9.877 -3.424 1.00 58.19 103 SER A O 1
ATOM 785 N N . ASN A 1 104 ? 13.996 -8.186 -3.746 1.00 68.44 104 ASN A N 1
ATOM 786 C CA . ASN A 1 104 ? 14.279 -7.567 -2.470 1.00 68.44 104 ASN A CA 1
ATOM 787 C C . ASN A 1 104 ? 13.480 -8.308 -1.391 1.00 68.44 104 ASN A C 1
ATOM 789 O O . ASN A 1 104 ? 12.356 -7.916 -1.090 1.00 68.44 104 ASN A O 1
ATOM 793 N N . SER A 1 105 ? 14.047 -9.383 -0.831 1.00 77.25 105 SER A N 1
ATOM 794 C CA . SER A 1 105 ? 13.410 -10.237 0.192 1.00 77.25 105 SER A CA 1
ATOM 795 C C . SER A 1 105 ? 12.831 -9.446 1.370 1.00 77.25 105 SER A C 1
ATOM 797 O O . SER A 1 105 ? 11.852 -9.861 1.983 1.00 77.25 105 SER A O 1
ATOM 799 N N . HIS A 1 106 ? 13.377 -8.259 1.632 1.00 79.56 106 HIS A N 1
ATOM 800 C CA . HIS A 1 106 ? 12.860 -7.318 2.613 1.00 79.56 106 HIS A CA 1
ATOM 801 C C . HIS A 1 106 ? 11.430 -6.837 2.309 1.00 79.56 106 HIS A C 1
ATOM 803 O O . HIS A 1 106 ? 10.621 -6.729 3.224 1.00 79.56 106 HIS A O 1
ATOM 809 N N . VAL A 1 107 ? 11.094 -6.590 1.034 1.00 85.38 107 VAL A N 1
ATOM 810 C CA . VAL A 1 107 ? 9.731 -6.218 0.605 1.00 85.38 107 VAL A CA 1
ATOM 811 C C . VAL A 1 107 ? 8.756 -7.345 0.944 1.00 85.38 107 VAL A C 1
ATOM 813 O O . VAL A 1 107 ? 7.685 -7.084 1.484 1.00 85.38 107 VAL A O 1
ATOM 816 N N . HIS A 1 108 ? 9.144 -8.598 0.678 1.00 86.00 108 HIS A N 1
ATOM 817 C CA . HIS A 1 108 ? 8.312 -9.771 0.972 1.00 86.00 108 HIS A CA 1
ATOM 818 C C . HIS A 1 108 ? 8.096 -9.934 2.467 1.00 86.00 108 HIS A C 1
ATOM 820 O O . HIS A 1 108 ? 6.955 -10.023 2.905 1.00 86.00 108 HIS A O 1
ATOM 826 N N . GLN A 1 109 ? 9.178 -9.919 3.249 1.00 87.31 109 GLN A N 1
ATOM 827 C CA . GLN A 1 109 ? 9.105 -9.999 4.709 1.00 87.31 109 GLN A CA 1
ATOM 828 C C . GLN A 1 109 ? 8.178 -8.926 5.275 1.00 87.31 109 GLN A C 1
ATOM 830 O O . GLN A 1 109 ? 7.369 -9.206 6.153 1.00 87.31 109 GLN A O 1
ATOM 835 N N . MET A 1 110 ? 8.255 -7.706 4.748 1.00 87.38 110 MET A N 1
ATOM 836 C CA . MET A 1 110 ? 7.426 -6.618 5.234 1.00 87.38 110 MET A CA 1
ATOM 837 C C . MET A 1 110 ? 5.949 -6.786 4.864 1.00 87.38 110 MET A C 1
ATOM 839 O O . MET A 1 110 ? 5.095 -6.606 5.726 1.00 87.38 110 MET A O 1
ATOM 843 N N . PHE A 1 111 ? 5.632 -7.151 3.619 1.00 91.56 111 PHE A N 1
ATOM 844 C CA . PHE A 1 111 ? 4.243 -7.392 3.212 1.00 91.56 111 PHE A CA 1
ATOM 845 C C . PHE A 1 111 ? 3.633 -8.557 3.988 1.00 91.56 111 PHE A C 1
ATOM 847 O O . PHE A 1 111 ? 2.505 -8.444 4.453 1.00 91.56 111 PHE A O 1
ATOM 854 N N . LEU A 1 112 ? 4.396 -9.630 4.208 1.00 92.19 112 LEU A N 1
ATOM 855 C CA . LEU A 1 112 ? 3.965 -10.739 5.055 1.00 92.19 112 LEU A CA 1
ATOM 856 C C . LEU A 1 112 ? 3.723 -10.282 6.497 1.00 92.19 112 LEU A C 1
ATOM 858 O O . LEU A 1 112 ? 2.690 -10.620 7.056 1.00 92.19 112 LEU A O 1
ATOM 862 N N . ASN A 1 113 ? 4.605 -9.465 7.078 1.00 93.00 113 ASN A N 1
ATOM 863 C CA . ASN A 1 113 ? 4.405 -8.930 8.428 1.00 93.00 113 ASN A CA 1
ATOM 864 C C . ASN A 1 113 ? 3.155 -8.044 8.526 1.00 93.00 113 ASN A C 1
ATOM 866 O O . ASN A 1 113 ? 2.402 -8.172 9.487 1.00 93.00 113 ASN A O 1
ATOM 870 N N . LEU A 1 114 ? 2.918 -7.172 7.540 1.00 94.75 114 LEU A N 1
ATOM 871 C CA . LEU A 1 114 ? 1.726 -6.321 7.492 1.00 94.75 114 LEU A CA 1
ATOM 872 C C . LEU A 1 114 ? 0.450 -7.152 7.361 1.00 94.75 114 LEU A C 1
ATOM 874 O O . LEU A 1 114 ? -0.507 -6.896 8.080 1.00 94.75 114 LEU A O 1
ATOM 878 N N . ILE A 1 115 ? 0.450 -8.167 6.492 1.00 94.50 115 ILE A N 1
ATOM 879 C CA . ILE A 1 115 ? -0.676 -9.095 6.340 1.00 94.50 115 ILE A CA 1
ATOM 880 C C . ILE A 1 115 ? -0.910 -9.853 7.650 1.00 94.50 115 ILE A C 1
ATOM 882 O O . ILE A 1 115 ? -2.020 -9.837 8.171 1.00 94.50 115 ILE A O 1
ATOM 886 N N . CYS A 1 116 ? 0.127 -10.469 8.220 1.00 93.19 116 CYS A N 1
ATOM 887 C CA . CYS A 1 116 ? 0.009 -11.226 9.463 1.00 93.19 116 CYS A CA 1
ATOM 888 C C . CYS A 1 116 ? -0.502 -10.366 10.617 1.00 93.19 116 CYS A C 1
ATOM 890 O O . CYS A 1 116 ? -1.326 -10.837 11.391 1.00 93.19 116 CYS A O 1
ATOM 892 N N . HIS A 1 117 ? -0.045 -9.117 10.723 1.00 94.81 117 HIS A N 1
ATOM 893 C CA . HIS A 1 117 ? -0.523 -8.194 11.745 1.00 94.81 117 HIS A CA 1
ATOM 894 C C . HIS A 1 117 ? -1.968 -7.748 11.488 1.00 94.81 117 HIS A C 1
ATOM 896 O O . HIS A 1 117 ? -2.800 -7.822 12.381 1.00 94.81 117 HIS A O 1
ATOM 902 N N . ALA A 1 118 ? -2.299 -7.339 10.262 1.00 95.62 118 ALA A N 1
ATOM 903 C CA . ALA A 1 118 ? -3.627 -6.827 9.929 1.00 95.62 118 ALA A CA 1
ATOM 904 C C . ALA A 1 118 ? -4.734 -7.897 9.998 1.00 95.62 118 ALA A C 1
ATOM 906 O O . ALA A 1 118 ? -5.906 -7.574 10.194 1.00 95.62 118 ALA A O 1
ATOM 907 N N . PHE A 1 119 ? -4.368 -9.171 9.834 1.00 95.25 119 PHE A N 1
ATOM 908 C CA . PHE A 1 119 ? -5.281 -10.312 9.895 1.00 95.25 119 PHE A CA 1
ATOM 909 C C . PHE A 1 119 ? -5.126 -11.160 11.170 1.00 95.25 119 PHE A C 1
ATOM 911 O O . PHE A 1 119 ? -5.796 -12.186 11.277 1.00 95.25 119 PHE A O 1
ATOM 918 N N . SER A 1 120 ? -4.304 -10.758 12.152 1.00 93.56 120 SER A N 1
ATOM 919 C CA . SER A 1 120 ? -4.036 -11.582 13.347 1.00 93.56 120 SER A CA 1
ATOM 920 C C . SER A 1 120 ? -5.279 -11.874 14.186 1.00 93.56 120 SER A C 1
ATOM 922 O O . SER A 1 120 ? -5.346 -12.911 14.835 1.00 93.56 120 SER A O 1
ATOM 924 N N . GLU A 1 121 ? -6.256 -10.967 14.167 1.00 88.94 121 GLU A N 1
ATOM 925 C CA . GLU A 1 121 ? -7.512 -11.081 14.921 1.00 88.94 121 GLU A CA 1
ATOM 926 C C . GLU A 1 121 ? -8.707 -11.464 14.031 1.00 88.94 121 GLU A C 1
ATOM 928 O O . GLU A 1 121 ? -9.848 -11.449 14.485 1.00 88.94 121 GLU A O 1
ATOM 933 N N . LYS A 1 122 ? -8.476 -11.780 12.748 1.00 89.62 122 LYS A N 1
ATOM 934 C CA . LYS A 1 122 ? -9.547 -12.143 11.812 1.00 89.62 122 LYS A CA 1
ATOM 935 C C . LYS A 1 122 ? -9.656 -13.655 11.662 1.00 89.62 122 LYS A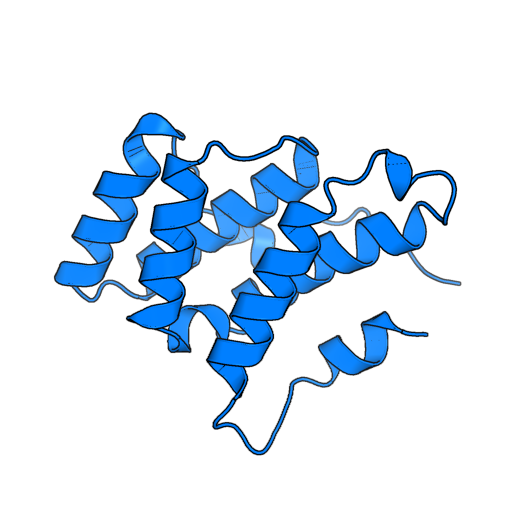 C 1
ATOM 937 O O . LYS A 1 122 ? -8.705 -14.305 11.236 1.00 89.62 122 LYS A O 1
ATOM 942 N N . ASP A 1 123 ? -10.859 -14.178 11.886 1.00 86.62 123 ASP A N 1
ATOM 943 C CA . ASP A 1 123 ? -11.162 -15.606 11.708 1.00 86.62 123 ASP A CA 1
ATOM 944 C C . ASP A 1 123 ? -11.078 -16.051 10.240 1.00 86.62 123 ASP A C 1
ATOM 946 O O . ASP A 1 123 ? -10.711 -17.185 9.941 1.00 86.62 123 ASP A O 1
ATOM 950 N N . ASN A 1 124 ? -11.402 -15.147 9.307 1.00 86.88 124 ASN A N 1
ATOM 951 C CA . ASN A 1 124 ? -11.466 -15.442 7.877 1.00 86.88 124 ASN A CA 1
ATOM 952 C C . ASN A 1 124 ? -10.370 -14.705 7.108 1.00 86.88 124 ASN A C 1
ATOM 954 O O . ASN A 1 124 ? -10.399 -13.479 6.963 1.00 86.88 124 ASN A O 1
ATOM 958 N N . TRP A 1 125 ? -9.425 -15.474 6.571 1.00 91.75 125 TRP A N 1
ATOM 959 C CA . TRP A 1 125 ? -8.360 -14.966 5.714 1.00 91.75 125 TRP A CA 1
ATOM 960 C C . TRP A 1 125 ? -8.778 -15.030 4.233 1.00 91.75 125 TRP A C 1
ATOM 962 O O . TRP A 1 125 ? -9.345 -16.034 3.800 1.00 91.75 125 TRP A O 1
ATOM 972 N N . PRO A 1 126 ? -8.489 -13.991 3.429 1.00 90.31 126 PRO A N 1
ATOM 973 C CA . PRO A 1 126 ? -8.737 -13.977 1.993 1.00 90.31 126 PRO A CA 1
ATOM 974 C C . PRO A 1 126 ? -8.151 -15.191 1.258 1.00 90.31 126 PRO A C 1
ATOM 976 O O . PRO A 1 126 ? -6.954 -15.469 1.349 1.00 90.31 126 PRO A O 1
ATOM 979 N N . GLU A 1 127 ? -8.959 -15.857 0.423 1.00 88.06 127 GLU A N 1
ATOM 980 C CA . GLU A 1 127 ? -8.507 -17.001 -0.392 1.00 88.06 127 GLU A CA 1
ATOM 981 C C . GLU A 1 127 ? -7.308 -16.675 -1.288 1.00 88.06 127 GLU A C 1
ATOM 983 O O . GLU A 1 127 ? -6.535 -17.559 -1.672 1.00 88.06 127 GLU A O 1
ATOM 988 N N . ILE A 1 128 ? -7.159 -15.400 -1.663 1.00 87.94 128 ILE A N 1
ATOM 989 C CA . ILE A 1 128 ? -6.071 -14.953 -2.525 1.00 87.94 128 ILE A CA 1
ATOM 990 C C . ILE A 1 128 ? -4.698 -15.282 -1.924 1.00 87.94 128 ILE A C 1
ATOM 992 O O . ILE A 1 128 ? -3.774 -15.529 -2.701 1.00 87.94 128 ILE A O 1
ATOM 996 N N . PHE A 1 129 ? -4.587 -15.374 -0.590 1.00 85.12 129 PHE A N 1
ATOM 997 C CA . PHE A 1 129 ? -3.376 -15.784 0.123 1.00 85.12 129 PHE A CA 1
ATOM 998 C C . PHE A 1 129 ? -3.024 -17.260 -0.097 1.00 85.12 129 PHE A C 1
ATOM 1000 O O . PHE A 1 129 ? -1.855 -17.582 -0.292 1.00 85.12 129 PHE A O 1
ATOM 1007 N N . VAL A 1 130 ? -4.017 -18.152 -0.157 1.00 74.69 130 VAL A N 1
ATOM 1008 C CA . VAL A 1 130 ? -3.809 -19.593 -0.403 1.00 74.69 130 VAL A CA 1
ATOM 1009 C C . VAL A 1 130 ? -3.415 -19.850 -1.861 1.00 74.69 130 VAL A C 1
ATOM 1011 O O . VAL A 1 130 ? -2.609 -20.724 -2.154 1.00 74.69 130 VAL A O 1
ATOM 1014 N N . LYS A 1 131 ? -3.911 -19.029 -2.793 1.00 65.44 131 LYS A N 1
ATOM 1015 C CA . LYS A 1 131 ? -3.569 -19.103 -4.227 1.00 65.44 131 LYS A CA 1
ATOM 1016 C C . LYS A 1 131 ? -2.161 -18.569 -4.560 1.00 65.44 131 LYS A C 1
ATOM 1018 O O . LYS A 1 131 ? -1.830 -18.449 -5.733 1.00 65.44 131 LYS A O 1
ATOM 1023 N N . VAL A 1 132 ? -1.351 -18.177 -3.570 1.00 55.53 132 VAL A N 1
ATOM 1024 C CA . VAL A 1 132 ? 0.050 -17.741 -3.775 1.00 55.53 132 VAL A CA 1
ATOM 1025 C C . VAL A 1 132 ? 1.027 -18.927 -3.791 1.00 55.53 132 VAL A C 1
ATOM 1027 O O . VAL A 1 132 ? 2.119 -18.789 -4.333 1.00 55.53 132 VAL A O 1
ATOM 1030 N N . SER A 1 133 ? 0.653 -20.083 -3.230 1.00 41.72 133 SER A N 1
ATOM 1031 C CA . SER A 1 133 ? 1.543 -21.239 -3.028 1.00 41.72 133 SER A CA 1
ATOM 1032 C C . SER A 1 133 ? 1.360 -22.403 -4.015 1.00 41.72 133 SER A C 1
ATOM 1034 O O . SER A 1 133 ? 2.052 -23.411 -3.868 1.00 41.72 133 SER A O 1
ATOM 1036 N N . ALA A 1 134 ? 0.462 -22.278 -4.998 1.00 35.62 134 ALA A N 1
ATOM 1037 C CA . ALA A 1 134 ? 0.217 -23.276 -6.049 1.00 35.62 134 ALA A CA 1
ATOM 1038 C C . ALA A 1 134 ? 0.790 -22.819 -7.397 1.00 35.62 134 ALA A C 1
ATOM 1040 O O . ALA A 1 134 ? 1.347 -23.678 -8.115 1.00 35.62 134 ALA A O 1
#

pLDDT: mean 83.73, std 16.22, range [29.81, 97.19]

Organism: Dendroctonus ponderosae (NCBI:txid77166)

Sequence (134 aa):
MAGGSSGTEPWESLAIECDVADVFDKLTQNAYADNTDRIVGYIIGFIKNLRATKAKPCKLTWSTIFSLGCLKPEIFTNENVVNGMVSVLRRDIAAGLKGMHKSNSHVHQMFLNLICHAFSEKDNWPEIFVKVSA

Foldseek 3Di:
DPDPPPDDDPLLVLADADDLVCLLVQLVVCVVVVVLSSNLNPLSNVLVCCQPPLDDRDPSNLVSVLVCLVVPLVSCVPPSNVVSLLSNLLVQVVVPPVSVVVRPVVSVVSNVVSQCSSCVPPPDDDCSVVVSPD

Secondary structure (DSSP, 8-state):
------SPPGGGGG-----TTTHHHHHHHHHHTT-HHHHHHHHHHHHHHHHHH-----HHHHHHHHHHHHH-GGGGGSHHHHHHHHHHHHHHHHT-HHHHTTS-HHHHHHHHHHHHHHTTT-S---HHHHTT--

InterPro domains:
  IPR038902 Integrator complex subunit 1 [PTHR21224] (8-132)

Radius of gyration: 14.5 Å; chains: 1; bounding box: 30×37×34 Å